Protein AF-A0A3S4HY84-F1 (afdb_monomer_lite)

Foldseek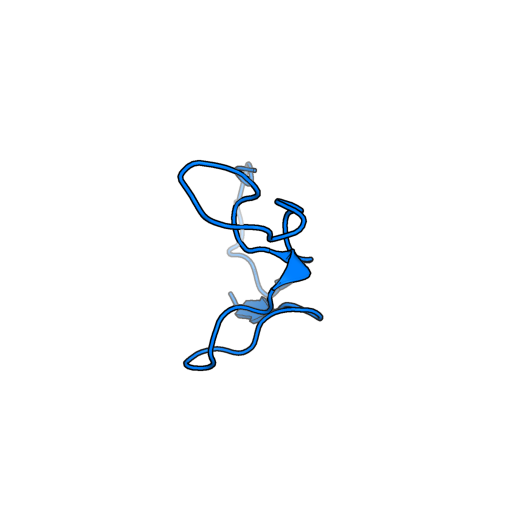 3Di:
DDKDFPQDDPPDDHDLCCDDCDPPRNRVVDDTDIDDDPDDPPDDDDDD

InterPro domains:
  IPR036610 PEBP-like superfamily [G3DSA:3.90.280.10] (1-47)
  IPR036610 PEBP-like superfamily [SSF49777] (1-46)

pLDDT: mean 94.8, std 4.05, range [73.12, 98.12]

Structure (mmCIF, N/CA/C/O backbone):
data_AF-A0A3S4HY84-F1
#
_entry.id   AF-A0A3S4HY84-F1
#
loop_
_atom_site.group_PDB
_atom_site.id
_atom_site.type_symbol
_atom_site.label_atom_id
_atom_site.label_alt_id
_atom_site.label_comp_id
_atom_site.label_asym_id
_atom_site.label_entity_id
_atom_site.label_seq_id
_atom_site.pdbx_PDB_ins_code
_atom_site.Cartn_x
_atom_site.Cartn_y
_atom_site.Cartn_z
_atom_site.occupancy
_atom_site.B_iso_or_equiv
_atom_site.auth_seq_id
_atom_site.auth_comp_id
_atom_site.auth_asym_id
_atom_site.auth_atom_id
_atom_site.pdbx_PDB_model_num
ATOM 1 N N . MET A 1 1 ? -9.546 -6.144 13.602 1.00 88.06 1 MET A N 1
ATOM 2 C CA . MET A 1 1 ? -8.913 -5.294 12.566 1.00 88.06 1 MET A CA 1
ATOM 3 C C . MET A 1 1 ? -8.606 -6.112 11.328 1.00 88.06 1 MET A C 1
ATOM 5 O O . MET A 1 1 ? -7.970 -7.156 11.438 1.00 88.06 1 MET A O 1
ATOM 9 N N . LYS A 1 2 ? -9.052 -5.643 10.163 1.00 92.81 2 LYS A N 1
ATOM 10 C CA . LYS A 1 2 ? -8.783 -6.235 8.844 1.00 92.81 2 LYS A CA 1
ATOM 11 C C . LYS A 1 2 ? -8.238 -5.160 7.909 1.00 92.81 2 LYS A C 1
ATOM 13 O O . LYS A 1 2 ? -8.676 -4.021 8.009 1.00 92.81 2 LYS A O 1
ATOM 18 N N . LEU A 1 3 ? -7.325 -5.526 7.012 1.00 94.69 3 LEU A N 1
ATOM 19 C CA . LEU A 1 3 ? -6.829 -4.679 5.925 1.00 94.69 3 LEU A CA 1
ATOM 20 C C . LEU A 1 3 ? -7.221 -5.331 4.599 1.00 94.69 3 LEU A C 1
ATOM 22 O O . LEU A 1 3 ? -6.997 -6.524 4.409 1.00 94.69 3 LEU A O 1
ATOM 26 N N . ILE A 1 4 ? -7.819 -4.553 3.706 1.00 95.56 4 ILE A N 1
ATOM 27 C CA . ILE A 1 4 ? -8.269 -4.988 2.388 1.00 95.56 4 ILE A CA 1
ATOM 28 C C . ILE A 1 4 ? -7.823 -3.988 1.324 1.00 95.56 4 ILE A C 1
ATOM 30 O O . ILE A 1 4 ? -7.646 -2.794 1.577 1.00 95.56 4 ILE A O 1
ATOM 34 N N . SER A 1 5 ? -7.663 -4.485 0.107 1.00 96.31 5 SER A N 1
ATOM 35 C CA . SER A 1 5 ? -7.313 -3.691 -1.060 1.00 96.31 5 SER A CA 1
ATOM 36 C C . SER A 1 5 ? -8.102 -4.196 -2.259 1.00 96.31 5 SER A C 1
ATOM 38 O O . SER A 1 5 ? -8.333 -5.396 -2.388 1.00 96.31 5 SER A O 1
ATOM 40 N N . ASN A 1 6 ? -8.506 -3.278 -3.136 1.00 96.94 6 ASN A N 1
ATOM 41 C CA . ASN A 1 6 ? -9.048 -3.648 -4.443 1.00 96.94 6 ASN A CA 1
ATOM 42 C C . ASN A 1 6 ? -7.923 -3.985 -5.432 1.00 96.94 6 ASN A C 1
ATOM 44 O O . ASN A 1 6 ? -8.174 -4.630 -6.447 1.00 96.94 6 ASN A O 1
ATOM 48 N N . ASP A 1 7 ? -6.696 -3.570 -5.108 1.00 96.25 7 ASP A N 1
ATOM 49 C CA . ASP A 1 7 ? -5.539 -3.656 -5.988 1.00 96.25 7 ASP A CA 1
ATOM 50 C C . ASP A 1 7 ? -4.546 -4.740 -5.541 1.00 96.25 7 ASP A C 1
ATOM 52 O O . ASP A 1 7 ? -3.865 -5.340 -6.369 1.00 96.25 7 ASP A O 1
ATOM 56 N N . LEU A 1 8 ? -4.469 -5.024 -4.237 1.00 96.38 8 LEU A N 1
ATOM 57 C CA . LEU A 1 8 ? -3.555 -6.006 -3.657 1.00 96.38 8 LEU A CA 1
ATOM 58 C C . LEU A 1 8 ? -4.283 -7.251 -3.157 1.00 96.38 8 LEU A C 1
ATOM 60 O O . LEU A 1 8 ? -5.366 -7.180 -2.575 1.00 96.38 8 LEU A O 1
ATOM 64 N N . ARG A 1 9 ? -3.614 -8.394 -3.303 1.00 96.31 9 ARG A N 1
ATOM 65 C CA . ARG A 1 9 ? -3.978 -9.661 -2.670 1.00 96.31 9 ARG A CA 1
ATOM 66 C C . ARG A 1 9 ? -2.797 -10.158 -1.857 1.00 96.3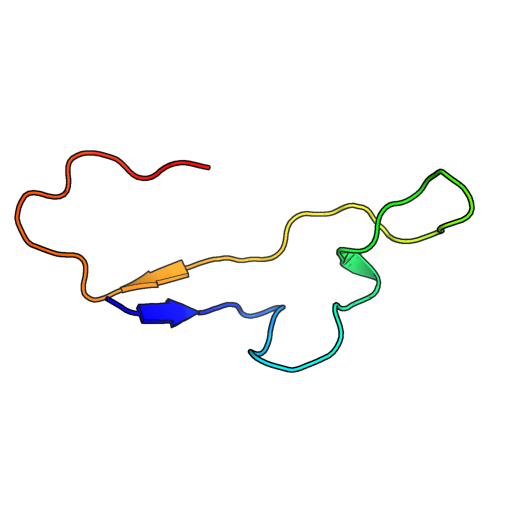1 9 ARG A C 1
ATOM 68 O O . ARG A 1 9 ? -1.658 -10.088 -2.313 1.00 96.31 9 ARG A O 1
ATOM 75 N N . ASP A 1 10 ? -3.076 -10.620 -0.646 1.00 95.94 10 ASP A N 1
ATOM 76 C CA . ASP A 1 10 ? -2.032 -11.103 0.250 1.00 95.94 10 ASP A CA 1
ATOM 77 C C . ASP A 1 10 ? -1.338 -12.342 -0.337 1.00 95.94 10 ASP A C 1
ATOM 79 O O . ASP A 1 10 ? -1.998 -13.255 -0.831 1.00 95.94 10 ASP A O 1
ATOM 83 N N . GLY A 1 11 ? -0.005 -12.341 -0.316 1.00 96.19 11 GLY A N 1
ATOM 84 C CA . GLY A 1 11 ? 0.837 -13.389 -0.904 1.00 96.19 11 GLY A CA 1
ATOM 85 C C . GLY A 1 11 ? 1.009 -13.353 -2.432 1.00 96.19 11 GLY A C 1
ATOM 86 O O . GLY A 1 11 ? 1.887 -14.051 -2.944 1.00 96.19 11 GLY A O 1
ATOM 87 N N . ASP A 1 12 ? 0.242 -12.536 -3.162 1.00 96.94 12 ASP A N 1
ATOM 88 C CA . ASP A 1 12 ? 0.368 -12.401 -4.618 1.00 96.94 12 ASP A CA 1
ATOM 89 C C . ASP A 1 12 ? 1.493 -11.426 -5.019 1.00 96.94 12 ASP A C 1
ATOM 91 O O . ASP A 1 12 ? 2.016 -10.640 -4.225 1.00 96.94 12 ASP A O 1
ATOM 95 N N . LYS A 1 13 ? 1.872 -11.459 -6.303 1.00 97.12 13 LYS A N 1
ATOM 96 C CA . LYS A 1 13 ? 2.812 -10.484 -6.873 1.00 97.12 13 LYS A CA 1
ATOM 97 C C . LYS A 1 13 ? 2.189 -9.089 -6.925 1.00 97.12 13 LYS A C 1
ATOM 99 O O . LYS A 1 13 ? 1.021 -8.938 -7.274 1.00 97.12 13 LYS A O 1
ATOM 104 N N . LEU A 1 14 ? 3.014 -8.071 -6.677 1.00 96.12 14 LEU A N 1
ATOM 105 C CA . LEU A 1 14 ? 2.615 -6.670 -6.785 1.00 96.12 14 LEU A CA 1
ATOM 106 C C . LEU A 1 14 ? 2.234 -6.325 -8.240 1.00 96.12 14 LEU A C 1
ATOM 108 O O . LEU A 1 14 ? 3.060 -6.528 -9.136 1.00 96.12 14 LEU A O 1
ATOM 112 N N . PRO A 1 15 ? 1.028 -5.787 -8.497 1.00 97.12 15 PRO A N 1
ATOM 113 C CA . PRO A 1 15 ? 0.671 -5.294 -9.822 1.00 97.12 15 PRO A CA 1
ATOM 114 C C . PRO A 1 15 ? 1.612 -4.182 -10.296 1.00 97.12 15 PRO A C 1
ATOM 116 O O . PRO A 1 15 ? 2.008 -3.316 -9.516 1.00 97.12 15 PRO A O 1
ATOM 119 N N . HIS A 1 16 ? 1.901 -4.160 -11.601 1.00 97.00 16 HIS A N 1
ATOM 120 C CA . HIS A 1 16 ? 2.834 -3.210 -12.233 1.00 97.00 16 HIS A CA 1
ATOM 121 C C . HIS A 1 16 ? 2.507 -1.738 -11.956 1.00 97.00 16 HIS A C 1
ATOM 123 O O . HIS A 1 16 ? 3.392 -0.904 -11.796 1.00 97.00 16 HIS A O 1
ATOM 129 N N . ARG A 1 17 ? 1.217 -1.433 -11.798 1.00 97.44 17 ARG A N 1
ATOM 130 C CA . ARG A 1 17 ? 0.709 -0.109 -11.420 1.00 97.44 17 ARG A CA 1
ATOM 131 C C . ARG A 1 17 ? 1.333 0.450 -10.133 1.00 97.44 17 ARG A C 1
ATOM 133 O O . ARG A 1 17 ? 1.459 1.660 -9.973 1.00 97.44 17 ARG A O 1
ATOM 140 N N . HIS A 1 18 ? 1.728 -0.420 -9.213 1.00 97.56 18 HIS A N 1
ATOM 141 C CA . HIS A 1 18 ? 2.314 -0.024 -7.931 1.00 97.56 18 HIS A CA 1
ATOM 142 C C . HIS A 1 18 ? 3.837 -0.191 -7.904 1.00 97.56 18 HIS A C 1
ATOM 144 O O . HIS A 1 18 ? 4.471 0.126 -6.900 1.00 97.56 18 HIS A O 1
ATOM 150 N N . VAL A 1 19 ? 4.434 -0.690 -8.990 1.00 97.56 19 VAL A N 1
ATOM 151 C CA . VAL A 1 19 ? 5.888 -0.797 -9.139 1.00 97.56 19 VAL A CA 1
ATOM 152 C C . VAL A 1 19 ? 6.469 0.598 -9.368 1.00 97.56 19 VAL A C 1
ATOM 154 O O . VAL A 1 19 ? 5.833 1.464 -9.965 1.00 97.56 19 VAL A O 1
ATOM 157 N N . PHE A 1 20 ? 7.682 0.827 -8.872 1.00 97.88 20 PHE A N 1
ATOM 158 C CA . PHE A 1 20 ? 8.394 2.085 -9.066 1.00 97.88 20 PHE A CA 1
ATOM 159 C C . PHE A 1 20 ? 8.697 2.343 -10.553 1.00 97.88 20 PHE A C 1
ATOM 161 O O . PHE A 1 20 ? 8.856 1.412 -11.338 1.00 97.88 20 PHE A O 1
ATOM 168 N N . ASN A 1 21 ? 8.813 3.612 -10.936 1.00 96.50 21 ASN A N 1
ATOM 169 C CA . ASN A 1 21 ? 8.983 4.047 -12.324 1.00 96.50 21 ASN A CA 1
ATOM 170 C C . ASN A 1 21 ? 10.378 4.633 -12.609 1.00 96.50 21 ASN A C 1
ATOM 172 O O . ASN A 1 21 ? 10.550 5.487 -13.478 1.00 96.50 21 ASN A O 1
ATOM 176 N N . GLY A 1 22 ? 11.379 4.202 -11.840 1.00 96.69 22 GLY A N 1
ATOM 177 C CA . GLY A 1 22 ? 12.774 4.606 -11.984 1.00 96.69 22 GLY A CA 1
ATOM 178 C C . GLY A 1 22 ? 13.737 3.475 -11.626 1.00 96.69 22 GLY A C 1
ATOM 179 O O . GLY A 1 22 ? 13.325 2.353 -11.347 1.00 96.69 22 GLY A O 1
ATOM 180 N N . MET A 1 23 ? 15.045 3.762 -11.624 1.00 95.19 23 MET A N 1
ATOM 181 C CA . MET A 1 23 ? 16.103 2.778 -11.312 1.00 95.19 23 MET A CA 1
ATOM 182 C C . MET A 1 23 ? 16.062 1.508 -12.188 1.00 95.19 23 MET A C 1
ATOM 184 O O . MET A 1 23 ? 16.414 0.423 -11.733 1.00 95.19 23 MET A O 1
ATOM 188 N N . GLY A 1 24 ? 15.628 1.637 -13.446 1.00 96.06 24 GLY A N 1
ATOM 189 C CA . GLY A 1 24 ? 15.490 0.511 -14.378 1.00 96.06 24 GLY A CA 1
ATOM 190 C C . GLY A 1 24 ? 14.140 -0.212 -14.321 1.00 96.06 24 GLY A C 1
ATOM 191 O O . GLY A 1 24 ? 13.964 -1.181 -15.053 1.00 96.06 24 GLY A O 1
ATOM 192 N N . TYR A 1 25 ? 13.198 0.262 -13.501 1.00 96.50 25 TYR A N 1
ATOM 193 C CA . TYR A 1 25 ? 11.798 -0.166 -13.500 1.00 96.50 25 TYR A CA 1
ATOM 194 C C . TYR A 1 25 ? 10.911 0.853 -14.224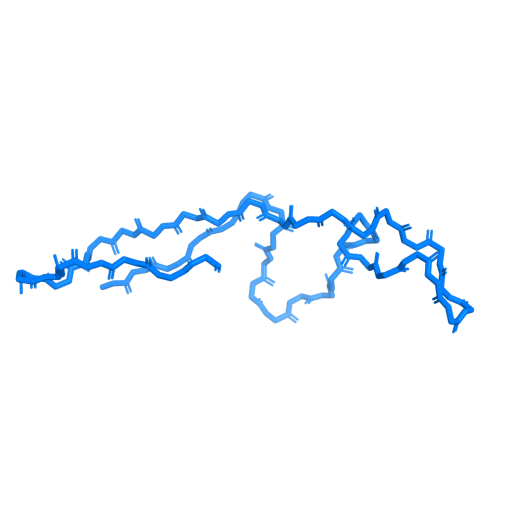 1.00 96.50 25 TYR A C 1
ATOM 196 O O . TYR A 1 25 ? 11.223 2.044 -14.271 1.00 96.50 25 TYR A O 1
ATOM 204 N N . ASP A 1 26 ? 9.796 0.375 -14.763 1.00 97.06 26 ASP A N 1
ATOM 205 C CA . ASP A 1 26 ? 8.853 1.118 -15.602 1.00 97.06 26 ASP A CA 1
ATOM 206 C C . ASP A 1 26 ? 7.400 0.980 -15.108 1.00 97.06 26 ASP A C 1
ATOM 208 O O . ASP A 1 26 ? 6.464 0.988 -15.906 1.00 97.06 26 ASP A O 1
ATOM 212 N N . GLY A 1 27 ? 7.200 0.814 -13.797 1.00 97.19 27 GLY A N 1
ATOM 213 C CA . GLY A 1 27 ? 5.865 0.820 -13.193 1.00 97.19 27 GLY A CA 1
ATOM 214 C C . GLY A 1 27 ? 5.185 2.188 -13.252 1.00 97.19 27 GLY A C 1
ATOM 215 O O . GLY A 1 27 ? 5.753 3.151 -13.759 1.00 97.19 27 GLY A O 1
ATOM 216 N N . ASP A 1 28 ? 3.977 2.309 -12.694 1.00 98.12 28 ASP A N 1
ATOM 217 C CA . ASP A 1 28 ? 3.296 3.618 -12.635 1.00 98.12 28 ASP A CA 1
ATOM 218 C C . ASP A 1 28 ? 3.645 4.408 -11.359 1.00 98.12 28 ASP A C 1
ATOM 220 O O . ASP A 1 28 ? 3.379 5.607 -11.277 1.00 98.12 28 ASP A O 1
ATOM 224 N N . ASN A 1 29 ? 4.244 3.752 -10.360 1.00 97.06 29 ASN A N 1
ATOM 225 C CA . ASN A 1 29 ? 4.560 4.305 -9.042 1.00 97.06 29 ASN A CA 1
ATOM 226 C C . ASN A 1 29 ? 3.350 4.954 -8.337 1.00 97.06 29 ASN A C 1
ATOM 228 O O . ASN A 1 29 ? 3.459 6.013 -7.716 1.00 97.06 29 ASN A O 1
ATOM 232 N N . ILE A 1 30 ? 2.177 4.326 -8.452 1.00 97.31 30 ILE A N 1
ATOM 233 C CA . ILE A 1 30 ? 0.932 4.797 -7.835 1.00 97.31 30 ILE A CA 1
ATOM 234 C C . ILE A 1 30 ? 0.614 3.950 -6.606 1.00 97.31 30 ILE A C 1
ATOM 236 O O . ILE A 1 30 ? 0.680 2.722 -6.659 1.00 97.31 30 ILE A O 1
ATOM 240 N N . SER A 1 31 ? 0.226 4.582 -5.498 1.00 96.69 31 SER A N 1
ATOM 241 C CA . SER A 1 31 ? -0.174 3.855 -4.292 1.00 96.69 31 SER A CA 1
ATOM 242 C C . SER A 1 31 ? -1.450 3.028 -4.529 1.00 96.69 31 SER A C 1
ATOM 244 O O . SER A 1 31 ? -2.369 3.483 -5.215 1.00 96.69 31 SER A O 1
ATOM 246 N N . PRO A 1 32 ? -1.524 1.801 -3.987 1.00 96.69 32 PRO A N 1
ATOM 247 C CA . PRO A 1 32 ? -2.722 0.979 -4.070 1.00 96.69 32 PRO A CA 1
ATOM 248 C C . PRO A 1 32 ? -3.821 1.508 -3.150 1.00 96.69 32 PRO A C 1
ATOM 250 O O . PRO A 1 32 ? -3.561 2.137 -2.121 1.00 96.69 32 PRO A O 1
ATOM 253 N N . HIS A 1 33 ? -5.064 1.182 -3.482 1.00 96.94 33 HIS A N 1
ATOM 254 C CA . HIS A 1 33 ? -6.196 1.333 -2.585 1.00 96.94 33 HIS A CA 1
ATOM 255 C C . HIS A 1 33 ? -5.957 0.533 -1.303 1.00 96.94 33 HIS A C 1
ATOM 257 O O . HIS A 1 33 ? -5.707 -0.671 -1.358 1.00 96.94 33 HIS A O 1
ATOM 263 N N . LEU A 1 34 ? -6.127 1.159 -0.145 1.00 96.75 34 LEU A N 1
ATOM 264 C CA . LEU A 1 34 ? -6.113 0.481 1.146 1.00 96.75 34 LEU A CA 1
ATOM 265 C C . LEU A 1 34 ? -7.351 0.899 1.929 1.00 96.75 34 LEU A C 1
ATOM 267 O O . LEU A 1 34 ? -7.648 2.086 2.045 1.00 96.75 34 LEU A O 1
ATOM 271 N N . ALA A 1 35 ? -8.054 -0.081 2.481 1.00 95.06 35 ALA A N 1
ATOM 272 C CA . ALA A 1 35 ? -9.13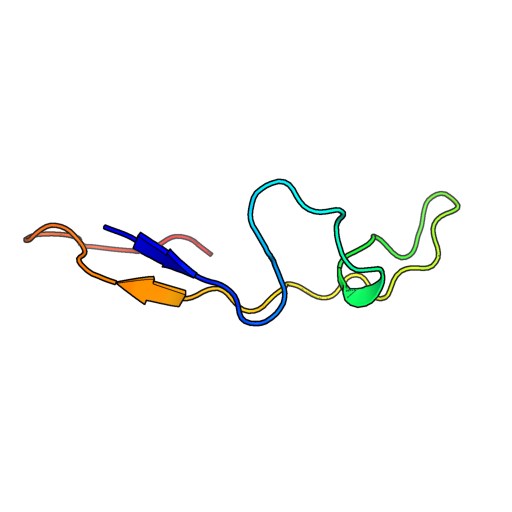7 0.143 3.421 1.00 95.06 35 ALA A CA 1
ATOM 273 C C . ALA A 1 35 ? -8.998 -0.826 4.589 1.00 95.06 35 ALA A C 1
ATOM 275 O O . ALA A 1 35 ? -8.547 -1.959 4.429 1.00 95.06 35 ALA A O 1
ATOM 276 N N . TRP A 1 36 ? -9.384 -0.383 5.775 1.00 94.44 36 TRP A N 1
ATOM 277 C CA . TRP A 1 36 ? -9.347 -1.201 6.975 1.00 94.44 36 TRP A CA 1
ATOM 278 C C . TRP A 1 36 ? -10.672 -1.128 7.716 1.00 94.44 36 TRP A C 1
ATOM 280 O O . TRP A 1 36 ? -11.384 -0.129 7.650 1.00 94.44 36 TRP A O 1
ATOM 290 N N . ASP A 1 37 ? -10.983 -2.203 8.428 1.00 93.31 37 ASP A N 1
ATOM 291 C CA . ASP A 1 37 ? -12.222 -2.364 9.185 1.00 93.31 37 ASP A CA 1
ATOM 292 C C . ASP A 1 37 ? -11.943 -3.010 10.551 1.00 93.31 37 ASP A C 1
ATOM 294 O O . ASP A 1 37 ? -10.847 -3.537 10.789 1.00 93.31 37 ASP A O 1
ATOM 298 N N . ASP A 1 38 ? -12.928 -2.978 11.451 1.00 93.06 38 ASP A N 1
ATOM 299 C CA . ASP A 1 38 ? -12.873 -3.589 12.784 1.00 93.06 38 ASP A CA 1
ATOM 300 C C . ASP A 1 38 ? -11.688 -3.053 13.617 1.00 93.06 38 ASP A C 1
ATOM 302 O O . ASP A 1 38 ? -10.864 -3.790 14.172 1.00 93.06 38 ASP A O 1
ATOM 306 N N . VAL A 1 39 ? -11.529 -1.727 13.617 1.00 93.12 39 VAL A N 1
ATOM 30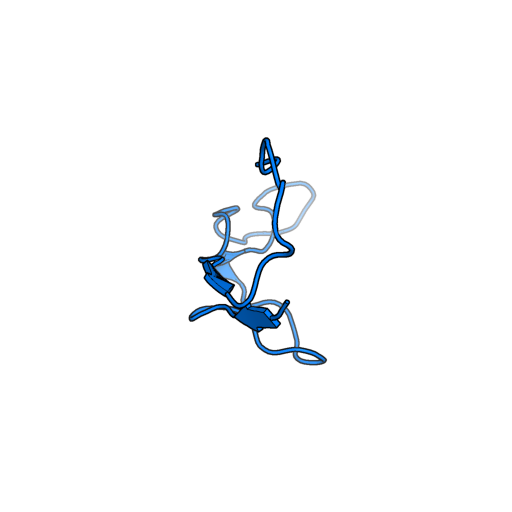7 C CA . VAL A 1 39 ? -10.448 -1.041 14.336 1.00 93.12 39 VAL A CA 1
ATOM 308 C C . VAL A 1 39 ? -10.723 -1.004 15.843 1.00 93.12 39 VAL A C 1
ATOM 310 O O . VAL A 1 39 ? -11.868 -0.788 16.246 1.00 93.12 39 VAL A O 1
ATOM 313 N N . PRO A 1 40 ? -9.700 -1.177 16.704 1.00 94.00 40 PRO A N 1
ATOM 314 C CA . PRO A 1 40 ? -9.902 -1.175 18.148 1.00 94.00 40 PRO A CA 1
ATOM 315 C C . PRO A 1 40 ? -10.518 0.130 18.661 1.00 94.00 40 PRO A C 1
ATOM 317 O O . PRO A 1 40 ? -10.187 1.231 18.199 1.00 94.00 40 PRO A O 1
ATOM 320 N N . MET A 1 41 ? -11.372 0.011 19.678 1.00 93.50 41 MET A N 1
ATOM 321 C CA . MET A 1 41 ? -11.939 1.166 20.366 1.00 93.50 41 MET A CA 1
ATOM 322 C C . MET A 1 41 ? -10.820 2.037 20.956 1.00 93.50 41 MET A C 1
ATOM 324 O O . MET A 1 41 ? -9.872 1.534 21.555 1.00 93.50 41 MET A O 1
ATOM 328 N N . GLY A 1 42 ? -10.927 3.354 20.781 1.00 95.12 42 GLY A N 1
ATOM 329 C CA . GLY A 1 42 ? -9.910 4.305 21.240 1.00 95.12 42 GLY A CA 1
ATOM 330 C C . GLY A 1 42 ? -8.785 4.578 20.236 1.00 95.12 42 GLY A C 1
ATOM 331 O O . GLY A 1 42 ? -7.865 5.329 20.565 1.00 95.12 42 GLY A O 1
ATOM 332 N N . THR A 1 43 ? -8.857 4.038 19.012 1.00 92.19 43 THR A N 1
ATOM 333 C CA . THR A 1 43 ? -7.943 4.414 17.921 1.00 92.19 43 THR A CA 1
ATOM 334 C C . THR A 1 43 ? -8.049 5.914 17.631 1.00 92.19 43 THR A C 1
ATOM 336 O O . THR A 1 43 ? -9.127 6.418 17.326 1.00 92.19 43 THR A O 1
ATOM 339 N N . LYS A 1 44 ? -6.928 6.642 17.742 1.00 92.56 44 LYS A N 1
ATOM 340 C CA . LYS A 1 44 ? -6.909 8.113 17.621 1.00 92.56 44 LYS A CA 1
ATOM 341 C C . LYS A 1 44 ? -6.500 8.619 16.245 1.00 92.56 44 LYS A C 1
ATOM 343 O O . LYS A 1 44 ? -6.933 9.700 15.860 1.00 92.56 44 LYS A O 1
ATOM 348 N N . LYS A 1 45 ? -5.623 7.897 15.544 1.00 90.12 45 LYS A N 1
ATOM 349 C CA . LYS A 1 45 ? -5.082 8.287 14.236 1.00 90.12 45 LYS A CA 1
ATOM 350 C C . LYS A 1 45 ? -4.684 7.050 13.437 1.00 90.12 45 LYS A C 1
ATOM 352 O O . LYS A 1 45 ? -4.275 6.051 14.024 1.00 90.12 45 LYS A O 1
ATOM 357 N N . PHE A 1 46 ? -4.752 7.180 12.118 1.00 88.50 46 PHE A N 1
ATOM 358 C CA . PHE A 1 46 ? -4.142 6.271 11.151 1.00 88.50 46 PHE A CA 1
ATOM 359 C C . PHE A 1 46 ? -2.987 7.007 10.467 1.00 88.50 46 PHE A C 1
ATOM 361 O O . PHE A 1 46 ? -3.024 8.235 10.362 1.00 88.50 46 PHE A O 1
ATOM 368 N N . LEU A 1 47 ? -1.954 6.272 10.061 1.00 87.44 47 LEU A N 1
ATOM 369 C CA . LEU A 1 47 ? -0.797 6.821 9.358 1.00 87.44 47 LEU A CA 1
ATOM 370 C C . LEU A 1 47 ? -0.897 6.445 7.880 1.00 87.44 47 LEU A C 1
ATOM 372 O O . LEU A 1 47 ? -1.203 5.295 7.568 1.00 87.44 47 LEU A O 1
ATOM 376 N N . SER A 1 48 ? -0.678 7.437 7.016 1.00 73.12 48 SER A N 1
ATOM 377 C CA . SER A 1 48 ? -0.614 7.313 5.556 1.00 73.12 48 SER A CA 1
ATOM 378 C C . SER A 1 48 ? 0.826 7.322 5.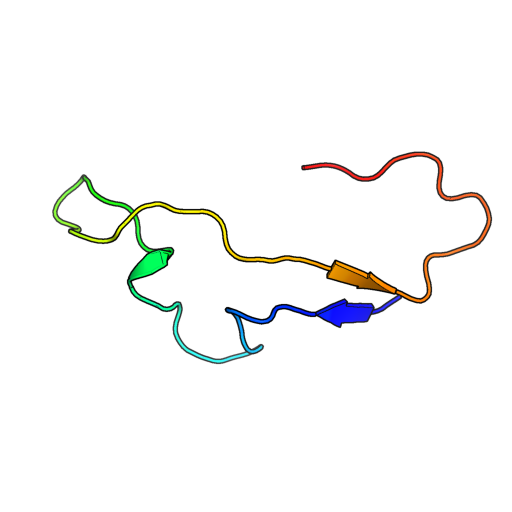077 1.00 73.12 48 SER A C 1
ATOM 380 O O . SER A 1 48 ? 1.561 8.203 5.585 1.00 73.12 48 SER A O 1
#

Organism: Salmonella enterica I (NCBI:txid59201)

Sequence (48 aa):
MKLISNDLRDGDKLPHRHVFNGMGYDGDNISPHLAWDDVPMGTKKFLS

Radius of gyration: 14.05 Å; chains: 1; bounding box: 29×22×37 Å

Secondary structure (DSSP, 8-state):
-EEE-SS--TTSPPPGGGS-SSTT-----PPPP-EEESPPTT------